Protein AF-A0A842YED9-F1 (afdb_monomer_lite)

Radius of gyration: 21.23 Å; chains: 1; bounding box: 58×27×48 Å

pLDDT: mean 91.95, std 6.39, range [52.81, 97.38]

Structure (mmCIF, N/CA/C/O backbone):
data_AF-A0A842YED9-F1
#
_entry.id   AF-A0A842YED9-F1
#
loop_
_atom_site.group_PDB
_atom_site.id
_atom_site.type_symbol
_atom_site.label_atom_id
_atom_site.label_alt_id
_atom_site.label_comp_id
_atom_site.label_asym_id
_atom_site.label_entity_id
_atom_site.label_seq_id
_atom_site.pdbx_PDB_ins_code
_atom_site.Cartn_x
_atom_site.Cartn_y
_atom_site.Cartn_z
_atom_site.occupancy
_atom_site.B_iso_or_equiv
_atom_site.auth_seq_id
_atom_site.auth_comp_id
_atom_site.auth_asym_id
_atom_site.auth_atom_id
_atom_site.pdbx_PDB_model_num
ATOM 1 N N . LEU A 1 1 ? 29.265 -2.735 -22.033 1.00 81.31 1 LEU A N 1
ATOM 2 C CA . LEU A 1 1 ? 30.489 -2.446 -21.251 1.00 81.31 1 LEU A CA 1
ATOM 3 C C . LEU A 1 1 ? 30.265 -1.128 -20.511 1.00 81.31 1 LEU A C 1
ATOM 5 O O . LEU A 1 1 ? 29.989 -0.140 -21.174 1.00 81.31 1 LEU A O 1
ATOM 9 N N . ARG A 1 2 ? 30.309 -1.110 -19.176 1.00 86.62 2 ARG A N 1
ATOM 10 C CA . ARG A 1 2 ? 30.228 0.103 -18.343 1.00 86.62 2 ARG A CA 1
ATOM 11 C C . ARG A 1 2 ? 31.561 0.849 -18.401 1.00 86.62 2 ARG A C 1
ATOM 13 O O . ARG A 1 2 ? 32.431 0.657 -17.557 1.00 86.62 2 ARG A O 1
ATOM 20 N N . THR A 1 3 ? 31.765 1.619 -19.466 1.00 89.56 3 THR A N 1
ATOM 21 C CA . THR A 1 3 ? 32.993 2.405 -19.687 1.00 89.56 3 THR A CA 1
ATOM 22 C C . THR A 1 3 ? 33.111 3.604 -18.749 1.00 89.56 3 THR A C 1
ATOM 24 O O . THR A 1 3 ? 34.185 4.183 -18.648 1.00 89.56 3 THR A O 1
ATOM 27 N N . ASP A 1 4 ? 32.023 3.945 -18.061 1.00 91.94 4 ASP A N 1
ATOM 28 C CA . ASP A 1 4 ? 31.936 4.960 -17.013 1.00 91.94 4 ASP A CA 1
ATOM 29 C C . ASP A 1 4 ? 32.640 4.557 -15.701 1.00 91.94 4 ASP A C 1
ATOM 31 O O . ASP A 1 4 ? 33.008 5.427 -14.917 1.00 91.94 4 ASP A O 1
ATOM 35 N N . LEU A 1 5 ? 32.865 3.259 -15.462 1.00 90.56 5 LEU A N 1
ATOM 36 C CA . LEU A 1 5 ? 33.586 2.754 -14.285 1.00 90.56 5 LEU A CA 1
ATOM 37 C C . LEU A 1 5 ? 35.106 2.778 -14.491 1.00 90.56 5 LEU A C 1
ATOM 39 O O . LEU A 1 5 ? 35.589 2.761 -15.628 1.00 90.56 5 LEU A O 1
ATOM 43 N N . SER A 1 6 ? 35.895 2.767 -13.411 1.00 91.12 6 SER A N 1
ATOM 44 C CA . SER A 1 6 ? 37.362 2.794 -13.517 1.00 91.12 6 SER A CA 1
ATOM 45 C C . SER A 1 6 ? 37.914 1.549 -14.243 1.00 91.12 6 SER A C 1
ATOM 47 O O . SER A 1 6 ? 37.243 0.515 -14.302 1.00 91.12 6 SER A O 1
ATOM 49 N N . PRO A 1 7 ? 39.135 1.601 -14.819 1.00 88.06 7 PRO A N 1
ATOM 50 C CA . PRO A 1 7 ? 39.726 0.450 -15.516 1.00 88.06 7 PRO A CA 1
ATOM 51 C C . PRO A 1 7 ? 40.015 -0.746 -14.609 1.00 88.06 7 PRO A C 1
ATOM 53 O O . PRO A 1 7 ? 40.089 -1.871 -15.088 1.00 88.06 7 PRO A O 1
ATOM 56 N N . SER A 1 8 ? 40.174 -0.497 -13.309 1.00 93.06 8 SER A N 1
ATOM 57 C CA . SER A 1 8 ? 40.389 -1.527 -12.295 1.00 93.06 8 SER A CA 1
ATOM 58 C C . SER A 1 8 ? 39.105 -2.245 -11.872 1.00 93.06 8 SER A C 1
ATOM 60 O O . SER A 1 8 ? 39.178 -3.263 -11.189 1.00 93.06 8 SER A O 1
ATOM 62 N N . GLN A 1 9 ? 37.932 -1.734 -12.254 1.00 91.75 9 GLN A N 1
ATOM 63 C CA . GLN A 1 9 ? 36.637 -2.330 -11.931 1.00 91.75 9 GLN A CA 1
ATOM 64 C C . GLN A 1 9 ? 36.149 -3.247 -13.060 1.00 91.75 9 GLN A C 1
ATOM 66 O O . GLN A 1 9 ? 36.461 -3.047 -14.233 1.00 91.75 9 GLN A O 1
ATOM 71 N N . MET A 1 10 ? 35.344 -4.257 -12.719 1.00 91.25 10 MET A N 1
ATOM 72 C CA . MET A 1 10 ? 34.680 -5.105 -13.712 1.00 91.25 10 MET A CA 1
ATOM 73 C C . MET A 1 10 ? 33.674 -4.273 -14.523 1.00 91.25 10 MET A C 1
ATOM 75 O O . MET A 1 10 ? 32.747 -3.688 -13.970 1.00 91.25 10 M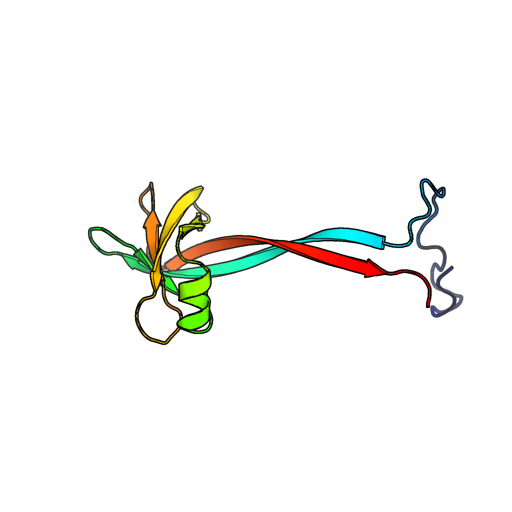ET A O 1
ATOM 79 N N . ARG A 1 11 ? 33.850 -4.229 -15.850 1.00 93.69 11 ARG A N 1
ATOM 80 C CA . ARG A 1 11 ? 33.045 -3.384 -16.757 1.00 93.69 11 ARG A CA 1
ATOM 81 C C . ARG A 1 11 ? 32.016 -4.153 -17.587 1.00 93.69 11 ARG A C 1
ATOM 83 O O . ARG A 1 11 ? 31.146 -3.543 -18.211 1.00 93.69 11 ARG A O 1
ATOM 90 N N . ILE A 1 12 ? 32.104 -5.477 -17.660 1.00 91.38 12 ILE A N 1
ATOM 91 C CA . ILE A 1 12 ? 31.102 -6.307 -18.342 1.00 91.38 12 ILE A CA 1
ATOM 92 C C . ILE A 1 12 ? 30.092 -6.749 -17.281 1.00 91.38 12 ILE A C 1
ATOM 94 O O . ILE A 1 12 ? 30.440 -7.522 -16.401 1.00 91.38 12 ILE A O 1
ATOM 98 N N . ILE A 1 13 ? 28.866 -6.221 -17.351 1.00 89.75 13 ILE A N 1
ATOM 99 C CA . ILE A 1 13 ? 27.804 -6.453 -16.349 1.00 89.75 13 ILE A CA 1
ATOM 100 C C . ILE A 1 13 ? 26.758 -7.484 -16.793 1.00 89.75 13 ILE A C 1
ATOM 102 O O . ILE A 1 13 ? 25.856 -7.817 -16.035 1.00 89.75 13 ILE A O 1
ATOM 106 N N . GLY A 1 14 ? 26.853 -7.966 -18.031 1.00 91.94 14 GLY A N 1
ATOM 107 C CA . GLY A 1 14 ? 25.903 -8.914 -18.593 1.00 91.94 14 GLY A CA 1
ATOM 108 C C . GLY A 1 14 ? 26.238 -9.283 -20.033 1.00 91.94 14 GLY A C 1
ATOM 109 O O . GLY A 1 14 ? 26.985 -8.577 -20.716 1.00 91.94 14 GLY A O 1
ATOM 110 N N . SER A 1 15 ? 25.664 -10.397 -20.472 1.00 94.00 15 SER A N 1
ATOM 111 C CA . SER A 1 15 ? 25.648 -10.869 -21.857 1.00 94.00 15 SER A CA 1
ATOM 112 C C . SER A 1 15 ? 24.255 -11.420 -22.158 1.00 94.00 15 SER A C 1
ATOM 114 O O . SER A 1 15 ? 23.540 -11.803 -21.233 1.00 94.00 15 SER A O 1
ATOM 116 N N . GLY A 1 16 ? 23.853 -11.435 -23.424 1.00 92.88 16 GLY A N 1
ATOM 117 C CA . GLY A 1 16 ? 22.540 -11.927 -23.827 1.00 92.88 16 GLY A CA 1
ATOM 118 C C . GLY A 1 16 ? 22.386 -11.949 -25.342 1.00 92.88 16 GLY A C 1
ATOM 119 O O . GLY A 1 16 ? 23.210 -11.391 -26.066 1.00 92.88 16 GLY A O 1
ATOM 120 N N . SER A 1 17 ? 21.325 -12.600 -25.807 1.00 94.19 17 SER A N 1
ATOM 121 C CA . SER A 1 17 ? 20.907 -12.630 -27.208 1.00 94.19 17 SER A CA 1
ATOM 122 C C . SER A 1 17 ? 19.657 -11.778 -27.398 1.00 94.19 17 SER A C 1
ATOM 124 O O . SER A 1 17 ? 18.770 -11.784 -26.545 1.00 94.19 17 SER A O 1
ATOM 126 N N . ILE A 1 18 ? 19.566 -11.077 -28.526 1.00 91.75 18 ILE A N 1
ATOM 127 C CA . ILE A 1 18 ? 18.361 -10.327 -28.888 1.00 91.75 18 ILE A CA 1
ATOM 128 C C . ILE A 1 18 ? 17.266 -11.337 -29.238 1.00 91.75 18 ILE A C 1
ATOM 130 O O . ILE A 1 18 ? 17.429 -12.120 -30.171 1.00 91.75 18 ILE A O 1
ATOM 134 N N . THR A 1 19 ? 16.174 -11.333 -28.477 1.00 91.81 19 THR A N 1
ATOM 135 C CA . THR A 1 19 ? 15.001 -12.180 -28.737 1.00 91.81 19 THR A CA 1
ATOM 136 C C . THR A 1 19 ? 13.951 -11.459 -29.572 1.00 91.81 19 THR A C 1
ATOM 138 O O . THR A 1 19 ? 13.306 -12.080 -30.408 1.00 91.81 19 THR A O 1
ATOM 141 N N . GLU A 1 20 ? 13.786 -10.154 -29.362 1.00 88.62 20 GLU A N 1
ATOM 142 C CA . GLU A 1 20 ? 12.757 -9.338 -30.000 1.00 88.62 20 GLU A CA 1
ATOM 143 C C . GLU A 1 20 ? 13.211 -7.873 -30.065 1.00 88.62 20 GLU A C 1
ATOM 145 O O . GLU A 1 20 ? 13.925 -7.397 -29.178 1.00 88.62 20 GLU A O 1
ATOM 150 N N . ILE A 1 21 ? 12.795 -7.163 -31.117 1.00 88.06 21 ILE A N 1
ATOM 151 C CA . ILE A 1 21 ? 12.965 -5.715 -31.263 1.00 88.06 21 ILE A CA 1
ATOM 152 C C . ILE A 1 21 ? 11.564 -5.117 -31.350 1.00 88.06 21 ILE A C 1
ATOM 154 O O . ILE A 1 21 ? 10.863 -5.329 -32.335 1.00 88.06 21 ILE A O 1
ATOM 158 N N . THR A 1 22 ? 11.162 -4.378 -30.320 1.00 86.00 22 THR A N 1
ATOM 159 C CA . THR A 1 22 ? 9.864 -3.701 -30.264 1.00 86.00 22 THR A CA 1
ATOM 160 C C . THR A 1 22 ? 10.055 -2.212 -30.005 1.00 86.00 22 THR A C 1
ATOM 162 O O . THR A 1 22 ? 10.973 -1.802 -29.294 1.00 86.00 22 THR A O 1
ATOM 165 N N . GLU A 1 23 ? 9.171 -1.394 -30.572 1.00 84.75 23 GLU A N 1
ATOM 166 C CA . GLU A 1 23 ? 9.142 0.055 -30.346 1.00 84.75 23 GLU A CA 1
ATOM 167 C C . GLU A 1 23 ? 8.600 0.405 -28.953 1.00 84.75 23 GLU A C 1
ATOM 169 O O . GLU A 1 23 ? 8.905 1.465 -28.396 1.00 84.75 23 GLU A O 1
ATOM 174 N N . LYS A 1 24 ? 7.778 -0.491 -28.386 1.00 84.94 24 LYS A N 1
ATOM 175 C CA . LYS A 1 24 ? 7.082 -0.289 -27.115 1.00 84.94 24 LYS A CA 1
ATOM 176 C C . LYS A 1 24 ? 7.104 -1.549 -26.269 1.00 84.94 24 LYS A C 1
ATOM 178 O O . LYS A 1 24 ? 6.767 -2.632 -26.744 1.00 84.94 24 LYS A O 1
ATOM 183 N N . ILE A 1 25 ? 7.425 -1.384 -24.990 1.00 88.81 25 ILE A N 1
ATOM 184 C CA . ILE A 1 25 ? 7.312 -2.445 -23.987 1.00 88.81 25 ILE A CA 1
ATOM 185 C C . ILE A 1 25 ? 6.385 -1.957 -22.877 1.00 88.81 25 ILE A C 1
ATOM 187 O O . ILE A 1 25 ? 6.616 -0.896 -22.296 1.00 88.81 25 ILE A O 1
ATOM 191 N N . ILE A 1 26 ? 5.350 -2.746 -22.580 1.00 86.75 26 ILE A N 1
ATOM 192 C CA . ILE A 1 26 ? 4.488 -2.554 -21.411 1.00 86.75 26 ILE A CA 1
ATOM 193 C C . ILE A 1 26 ? 5.033 -3.446 -20.299 1.00 86.75 26 ILE A C 1
ATOM 195 O O . ILE A 1 26 ? 4.997 -4.672 -20.404 1.00 86.75 26 ILE A O 1
ATOM 199 N N . LEU A 1 27 ? 5.555 -2.834 -19.238 1.00 88.69 27 LEU A N 1
ATOM 200 C CA . LEU A 1 27 ? 6.011 -3.548 -18.049 1.00 88.69 27 LEU A CA 1
ATOM 201 C C . LEU A 1 27 ? 5.056 -3.291 -16.890 1.00 88.69 27 LEU A C 1
ATOM 203 O O . LEU A 1 27 ? 4.626 -2.166 -16.659 1.00 88.69 27 LEU A O 1
ATOM 207 N N . ASN A 1 28 ? 4.764 -4.333 -16.117 1.00 89.62 28 ASN A N 1
ATOM 208 C CA . ASN A 1 28 ? 3.996 -4.203 -14.887 1.00 89.62 28 ASN A CA 1
ATOM 209 C C . ASN A 1 28 ? 4.939 -4.028 -13.700 1.00 89.62 28 ASN A C 1
ATOM 211 O O . ASN A 1 28 ? 5.680 -4.941 -13.337 1.00 89.62 28 ASN A O 1
ATOM 215 N N . LYS A 1 29 ? 4.877 -2.867 -13.049 1.00 89.81 29 LYS A N 1
ATOM 216 C CA . LYS A 1 29 ? 5.593 -2.609 -11.804 1.00 89.81 29 LYS A CA 1
ATOM 217 C C . LYS A 1 29 ? 4.688 -2.847 -10.609 1.00 89.81 29 LYS A C 1
ATOM 219 O O . LYS A 1 29 ? 3.680 -2.164 -10.420 1.00 89.81 29 LYS A O 1
ATOM 224 N N . ARG A 1 30 ? 5.099 -3.774 -9.748 1.00 91.25 30 ARG A N 1
ATOM 225 C CA . ARG A 1 30 ? 4.477 -3.993 -8.441 1.00 91.25 30 ARG A CA 1
ATOM 226 C C . ARG A 1 30 ? 4.721 -2.777 -7.542 1.00 91.25 30 ARG A C 1
ATOM 228 O O . ARG A 1 30 ? 5.866 -2.425 -7.264 1.00 91.25 30 ARG A O 1
ATOM 235 N N . LYS A 1 31 ? 3.647 -2.127 -7.087 1.00 92.81 31 LYS A N 1
ATOM 236 C CA . LYS A 1 31 ? 3.678 -1.077 -6.060 1.00 92.81 31 LYS A CA 1
ATOM 237 C C . LYS A 1 31 ? 2.943 -1.557 -4.821 1.00 92.81 31 LYS A C 1
ATOM 239 O O . LYS A 1 31 ? 1.776 -1.935 -4.898 1.00 92.81 31 LYS A O 1
ATOM 244 N N . MET A 1 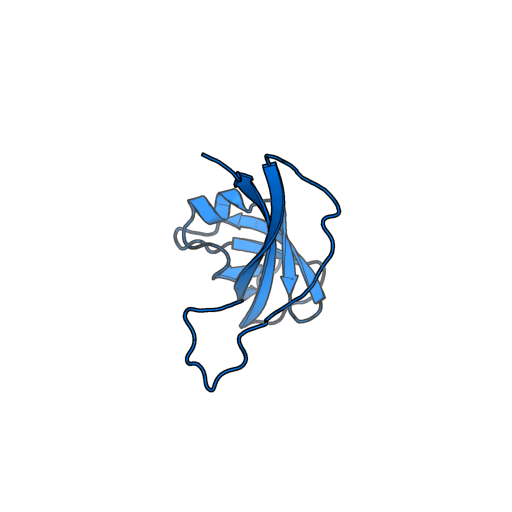32 ? 3.621 -1.464 -3.686 1.00 93.19 32 MET A N 1
ATOM 245 C CA . MET A 1 32 ? 3.076 -1.800 -2.379 1.00 93.19 32 MET A CA 1
ATOM 246 C C . MET A 1 32 ? 2.961 -0.532 -1.538 1.00 93.19 32 MET A C 1
ATOM 248 O O . MET A 1 32 ? 3.842 0.329 -1.575 1.00 93.19 32 MET A O 1
ATOM 252 N N . ARG A 1 33 ? 1.852 -0.399 -0.816 1.00 94.56 33 ARG A N 1
ATOM 253 C CA . ARG A 1 33 ? 1.685 0.583 0.254 1.00 94.56 33 ARG A CA 1
ATOM 254 C C . ARG A 1 33 ? 1.469 -0.162 1.551 1.00 94.56 33 ARG A C 1
ATOM 256 O O . ARG A 1 33 ? 0.701 -1.119 1.577 1.00 94.56 33 ARG A O 1
ATOM 263 N N . GLU A 1 34 ? 2.109 0.319 2.600 1.00 96.38 34 GLU A N 1
ATOM 264 C CA . GLU A 1 34 ? 1.970 -0.234 3.936 1.00 96.38 34 GLU A CA 1
ATOM 265 C C . GLU A 1 34 ? 1.214 0.751 4.817 1.00 96.38 34 GLU A C 1
ATOM 267 O O . GLU A 1 34 ? 1.414 1.965 4.756 1.00 96.38 34 GLU A O 1
ATOM 272 N N . GLY A 1 35 ? 0.305 0.204 5.605 1.00 96.25 35 GLY A N 1
ATOM 273 C CA . GLY A 1 35 ? -0.477 0.904 6.597 1.00 96.25 35 GLY A CA 1
ATOM 274 C C . GLY A 1 35 ? -0.481 0.141 7.910 1.00 96.25 35 GLY A C 1
ATOM 275 O O . GLY A 1 35 ? 0.103 -0.937 8.027 1.00 96.25 35 GLY A O 1
ATOM 276 N N . LYS A 1 36 ? -1.160 0.706 8.900 1.00 97.00 36 LYS A N 1
ATOM 277 C CA . LYS A 1 36 ? -1.219 0.170 10.255 1.00 97.00 36 LYS A CA 1
ATOM 278 C C . LYS A 1 36 ? -2.651 0.150 10.762 1.00 97.00 36 LYS A C 1
ATOM 280 O O . LYS A 1 36 ? -3.395 1.109 10.544 1.00 97.00 36 LYS A O 1
ATOM 285 N N . VAL A 1 37 ? -3.035 -0.916 11.458 1.00 96.69 37 VAL A N 1
ATOM 286 C CA . VAL A 1 37 ? -4.312 -0.976 12.175 1.00 96.69 37 VAL A CA 1
ATOM 287 C C . VAL A 1 37 ? -4.292 0.030 13.324 1.00 96.69 37 VAL A C 1
ATOM 289 O O . VAL A 1 37 ? -3.592 -0.154 14.315 1.00 96.69 37 VAL A O 1
ATOM 292 N N . GLN A 1 38 ? -5.096 1.083 13.203 1.00 95.19 38 GLN A N 1
ATOM 293 C CA . GLN A 1 38 ? -5.224 2.125 14.217 1.00 95.19 38 GLN A CA 1
ATOM 294 C C . GLN A 1 38 ? -6.228 1.722 15.306 1.00 95.19 38 GLN A C 1
ATOM 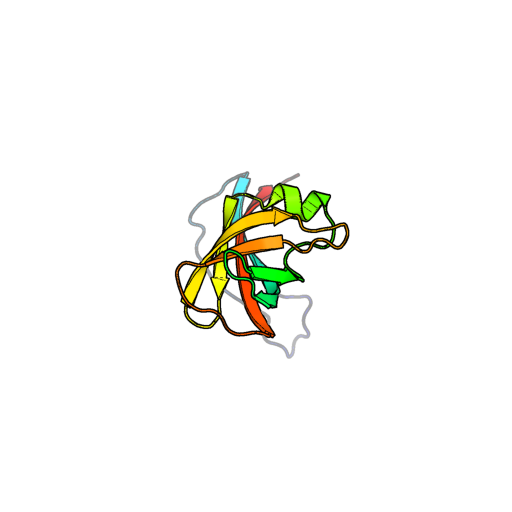296 O O . GLN A 1 38 ? -5.975 1.904 16.498 1.00 95.19 38 GLN A O 1
ATOM 301 N N . ARG A 1 39 ? -7.395 1.200 14.903 1.00 94.25 39 ARG A N 1
ATOM 302 C CA . ARG A 1 39 ? -8.487 0.850 15.822 1.00 94.25 39 ARG A CA 1
ATOM 303 C C . ARG A 1 39 ? -9.369 -0.254 15.250 1.00 94.25 39 ARG A C 1
ATOM 305 O O . ARG A 1 39 ? -9.754 -0.186 14.089 1.00 94.25 39 ARG A O 1
ATOM 312 N N . ILE A 1 40 ? -9.751 -1.200 16.101 1.00 94.56 40 ILE A N 1
ATOM 313 C CA . ILE A 1 40 ? -10.701 -2.276 15.794 1.00 94.56 40 ILE A CA 1
ATOM 314 C C . ILE A 1 40 ? -12.066 -1.901 16.386 1.00 94.56 40 ILE A C 1
ATOM 316 O O . ILE A 1 40 ? -12.136 -1.388 17.507 1.00 94.56 40 ILE A O 1
ATOM 320 N N . ARG A 1 41 ? -13.137 -2.095 15.617 1.00 92.62 41 ARG A N 1
ATOM 321 C CA . ARG A 1 41 ? -14.539 -1.906 16.020 1.00 92.62 41 ARG A CA 1
ATOM 322 C C . ARG A 1 41 ? -15.313 -3.195 15.731 1.00 92.62 41 ARG A C 1
ATOM 324 O O . ARG A 1 41 ? -14.792 -4.084 15.068 1.00 92.62 41 ARG A O 1
ATOM 331 N N . ASP A 1 42 ? -16.559 -3.274 16.189 1.00 83.00 42 ASP A N 1
ATOM 332 C CA . ASP A 1 42 ? -17.359 -4.508 16.118 1.00 83.00 42 ASP A CA 1
ATOM 333 C C . ASP A 1 42 ? -17.706 -4.969 14.688 1.00 83.00 42 ASP A C 1
ATOM 335 O O . ASP A 1 42 ? -18.090 -6.118 14.500 1.00 83.00 42 ASP A O 1
ATOM 339 N N . GLY A 1 43 ? -17.566 -4.102 13.677 1.00 84.12 43 GLY A N 1
ATOM 340 C CA . GLY A 1 43 ? -17.841 -4.449 12.274 1.00 84.12 43 GLY A CA 1
ATOM 341 C C . GLY A 1 43 ? -16.774 -4.023 11.266 1.00 84.12 43 GLY A C 1
ATOM 342 O O . GLY A 1 43 ? -16.800 -4.482 10.129 1.00 84.12 43 GLY A O 1
ATOM 343 N N . ASP A 1 44 ? -15.841 -3.150 11.646 1.00 92.50 44 ASP A N 1
ATOM 344 C CA . ASP A 1 44 ? -14.797 -2.657 10.754 1.00 92.50 44 ASP A CA 1
ATOM 345 C C . ASP A 1 44 ? -13.502 -2.314 11.496 1.00 92.50 44 ASP A C 1
ATOM 347 O O . ASP A 1 44 ? -13.456 -2.125 12.714 1.00 92.50 44 ASP A O 1
ATOM 351 N N . VAL A 1 45 ? -12.418 -2.226 10.734 1.00 96.38 45 VAL A N 1
ATOM 352 C CA . VAL A 1 45 ? -11.088 -1.905 11.241 1.00 96.38 45 VAL A CA 1
ATOM 353 C C . VAL A 1 45 ? -10.584 -0.654 10.548 1.00 96.38 45 VAL A C 1
ATOM 355 O O . VAL A 1 45 ? -10.544 -0.568 9.321 1.00 96.38 45 VAL A O 1
ATOM 358 N N . LEU A 1 46 ? -10.183 0.335 11.340 1.00 96.69 46 LEU A N 1
ATOM 359 C CA . LEU A 1 46 ? -9.571 1.548 10.826 1.00 96.69 46 LEU A CA 1
ATOM 360 C C . LEU A 1 46 ? -8.085 1.328 10.580 1.00 96.69 46 LEU A C 1
ATOM 362 O O . LEU A 1 46 ? -7.338 0.991 11.500 1.00 96.69 46 LEU A O 1
ATOM 366 N N . VAL A 1 47 ? -7.663 1.590 9.349 1.00 96.94 47 VAL A N 1
ATOM 367 C CA . VAL A 1 47 ? -6.279 1.463 8.900 1.00 96.94 47 VAL A CA 1
ATOM 368 C C . VAL A 1 47 ? -5.771 2.822 8.430 1.00 96.94 47 VAL A C 1
ATOM 370 O O . VAL A 1 47 ? -6.395 3.487 7.600 1.00 96.94 47 VAL A O 1
ATOM 373 N N . GLU A 1 48 ? -4.626 3.239 8.959 1.00 96.69 48 GLU A N 1
ATOM 374 C CA . GLU A 1 48 ? -3.915 4.451 8.546 1.00 96.69 48 GLU A CA 1
ATOM 375 C C . GLU A 1 48 ? -2.718 4.118 7.644 1.00 96.69 48 GLU A C 1
ATOM 377 O O . GLU A 1 48 ? -2.250 2.986 7.625 1.00 96.69 48 GLU A O 1
ATOM 382 N N . GLY A 1 49 ? -2.223 5.084 6.863 1.00 95.25 49 GLY A N 1
ATOM 383 C CA . GLY A 1 49 ? -1.006 4.929 6.045 1.00 95.25 49 GLY A CA 1
ATOM 384 C C . GLY A 1 49 ? -1.209 4.393 4.619 1.00 95.25 49 GLY A C 1
ATOM 385 O O . GLY A 1 49 ? -0.367 4.626 3.756 1.00 95.25 49 GLY A O 1
ATOM 386 N N . LEU A 1 50 ? -2.360 3.786 4.303 1.00 95.19 50 LEU A N 1
ATOM 387 C CA . LEU A 1 50 ? -2.656 3.297 2.941 1.00 95.19 50 LEU A CA 1
ATOM 388 C C . LEU A 1 50 ? -2.931 4.420 1.919 1.00 95.19 50 LEU A C 1
ATOM 390 O O . LEU A 1 50 ? -2.759 4.246 0.702 1.00 95.19 50 LEU A O 1
ATOM 394 N N . ALA A 1 51 ? -3.354 5.585 2.406 1.00 95.38 51 ALA A N 1
ATOM 395 C CA . ALA A 1 51 ? -3.617 6.778 1.618 1.00 95.38 51 ALA A CA 1
ATOM 396 C C . ALA A 1 51 ? -3.132 8.032 2.357 1.00 95.38 51 ALA A C 1
ATOM 398 O O . ALA A 1 51 ? -3.218 8.123 3.576 1.00 95.38 51 ALA A O 1
ATOM 399 N N . SER A 1 52 ? -2.644 9.019 1.603 1.00 94.06 52 SER A N 1
ATOM 400 C CA . SER A 1 52 ? -2.166 10.300 2.144 1.00 94.06 52 SER A CA 1
ATOM 401 C C . SER A 1 52 ? -3.273 11.345 2.319 1.00 94.06 52 SER A C 1
ATOM 403 O O . SER A 1 52 ? -3.078 12.348 2.999 1.00 94.06 52 SER A O 1
ATOM 405 N N . SER A 1 53 ? -4.431 11.139 1.690 1.00 96.00 53 SER A N 1
ATOM 406 C CA . SER A 1 53 ? -5.567 12.061 1.713 1.00 96.00 53 SER A CA 1
ATOM 407 C C . SER A 1 53 ? -6.884 11.305 1.555 1.00 96.00 53 SER A C 1
ATOM 409 O O . SER A 1 53 ? -6.909 10.152 1.115 1.00 96.00 53 SER A O 1
ATOM 411 N N . LYS A 1 54 ? -8.002 11.977 1.854 1.00 95.00 54 LYS A N 1
ATOM 412 C CA . LYS A 1 54 ? -9.346 11.437 1.606 1.00 95.00 54 LYS A CA 1
ATOM 413 C C . LYS A 1 54 ? -9.575 11.061 0.137 1.00 95.00 54 LYS A C 1
ATOM 415 O O . LYS A 1 54 ? -10.089 9.982 -0.123 1.00 95.00 54 LYS A O 1
ATOM 420 N N . SER A 1 55 ? -9.152 11.897 -0.814 1.00 95.75 55 SER A N 1
ATOM 421 C CA . SER A 1 55 ? -9.326 11.608 -2.247 1.00 95.75 55 SER A CA 1
ATOM 422 C C . SER A 1 55 ? -8.582 10.340 -2.676 1.00 95.75 55 SER A C 1
ATOM 424 O O . SER A 1 55 ? -9.096 9.531 -3.445 1.00 95.75 55 SER A O 1
ATOM 426 N N . VAL A 1 56 ? -7.383 10.114 -2.129 1.00 94.50 56 VAL A N 1
ATOM 427 C CA . VAL A 1 56 ? -6.627 8.882 -2.377 1.00 94.50 56 VAL A CA 1
ATOM 428 C C . VAL A 1 56 ? -7.310 7.688 -1.706 1.00 94.50 56 VAL A C 1
ATOM 430 O O . VAL A 1 56 ? -7.379 6.626 -2.319 1.00 94.50 56 VAL A O 1
ATOM 433 N N . ALA A 1 57 ? -7.848 7.855 -0.497 1.00 95.75 57 ALA A N 1
ATOM 434 C CA . ALA A 1 57 ? -8.607 6.816 0.195 1.00 95.75 57 ALA A CA 1
ATOM 435 C C . ALA A 1 57 ? -9.873 6.411 -0.584 1.00 95.75 57 ALA A C 1
ATOM 437 O O . ALA A 1 57 ? -10.143 5.224 -0.734 1.00 95.75 57 ALA A O 1
ATOM 438 N N . GLU A 1 58 ? -10.595 7.375 -1.161 1.00 96.31 58 GLU A N 1
ATOM 439 C CA . GLU A 1 58 ? -11.752 7.135 -2.036 1.00 96.31 58 GLU A CA 1
ATOM 440 C C . GLU A 1 58 ? -11.367 6.332 -3.289 1.00 96.31 58 GLU A C 1
ATOM 442 O O . GLU A 1 58 ? -12.084 5.411 -3.677 1.00 96.31 58 GLU A O 1
ATOM 447 N N . SER A 1 59 ? -10.194 6.601 -3.878 1.00 95.06 59 SER A N 1
ATOM 448 C CA . SER A 1 59 ? -9.716 5.890 -5.078 1.00 95.06 59 SER A CA 1
ATOM 449 C C . SER A 1 59 ? -9.398 4.403 -4.856 1.00 95.06 59 SER A C 1
ATOM 451 O O . SER A 1 59 ? -9.336 3.633 -5.818 1.00 95.06 59 SER A O 1
ATOM 453 N N . ILE A 1 60 ? -9.180 3.992 -3.601 1.00 94.88 60 ILE A N 1
ATOM 454 C CA . ILE A 1 60 ? -8.826 2.613 -3.224 1.00 94.88 60 ILE A CA 1
ATOM 455 C C . ILE A 1 60 ? -9.986 1.866 -2.551 1.00 94.88 60 ILE A C 1
ATOM 457 O O . ILE A 1 60 ? -9.809 0.741 -2.091 1.00 94.88 60 ILE A O 1
ATOM 461 N N . VAL A 1 61 ? -11.187 2.446 -2.521 1.00 96.44 61 VAL A N 1
ATOM 462 C CA . VAL A 1 61 ? -12.394 1.758 -2.044 1.00 96.44 61 VAL A CA 1
ATOM 463 C C . VAL A 1 61 ? -12.683 0.521 -2.906 1.00 96.44 61 VAL A C 1
ATOM 465 O O . VAL A 1 61 ? -12.450 0.514 -4.116 1.00 96.44 61 VAL A O 1
ATOM 468 N N . ARG A 1 62 ? -13.178 -0.547 -2.268 1.00 96.25 62 ARG A N 1
ATOM 469 C CA . ARG A 1 62 ? -13.395 -1.903 -2.813 1.00 96.25 62 ARG A CA 1
ATOM 470 C C . ARG A 1 62 ? -12.125 -2.649 -3.223 1.00 96.25 62 ARG A C 1
ATOM 472 O O . ARG A 1 62 ? -12.225 -3.723 -3.811 1.00 96.25 62 ARG A O 1
ATOM 479 N N . ARG A 1 63 ? -10.936 -2.116 -2.933 1.00 96.00 63 ARG A N 1
ATOM 480 C CA . ARG A 1 63 ? -9.679 -2.837 -3.153 1.00 96.00 63 ARG A CA 1
ATOM 481 C C . ARG A 1 63 ? -9.371 -3.759 -1.981 1.00 96.00 63 ARG A C 1
ATOM 483 O O . ARG A 1 63 ? -9.799 -3.513 -0.853 1.00 96.00 63 ARG A O 1
ATOM 490 N N . GLN A 1 64 ? -8.646 -4.824 -2.293 1.00 96.25 64 GLN A N 1
ATOM 491 C CA . GLN A 1 64 ? -8.238 -5.844 -1.342 1.00 96.25 64 GLN A CA 1
ATOM 492 C C . GLN A 1 64 ? -6.921 -5.451 -0.676 1.00 96.25 64 GLN A C 1
ATOM 494 O O . GLN A 1 64 ? -6.045 -4.867 -1.316 1.00 96.25 64 GLN A O 1
ATOM 499 N N . VAL A 1 65 ? -6.792 -5.783 0.601 1.00 96.81 65 VAL A N 1
ATOM 500 C CA . VAL A 1 65 ? -5.575 -5.619 1.394 1.00 96.81 65 VAL A CA 1
ATOM 501 C C . VAL A 1 65 ? -5.292 -6.893 2.170 1.00 96.81 65 VAL A C 1
ATOM 503 O O . VAL A 1 65 ? -6.198 -7.687 2.418 1.00 96.81 65 VAL A O 1
ATOM 506 N N . THR A 1 66 ? -4.041 -7.083 2.560 1.00 96.75 66 THR A N 1
ATOM 507 C CA . THR A 1 66 ? -3.597 -8.261 3.307 1.00 96.75 66 THR A CA 1
ATOM 508 C C . THR A 1 66 ? -2.814 -7.838 4.533 1.00 96.75 66 THR A C 1
ATOM 510 O O . THR A 1 66 ? -2.028 -6.895 4.466 1.00 96.75 66 THR A O 1
ATOM 513 N N . THR A 1 67 ? -2.996 -8.517 5.656 1.00 95.50 67 THR A N 1
ATOM 514 C CA . THR A 1 67 ? -2.152 -8.309 6.836 1.00 95.50 67 THR A CA 1
ATOM 515 C C . THR A 1 67 ? -0.931 -9.219 6.811 1.00 95.50 67 THR A C 1
ATOM 517 O O . THR A 1 67 ? -0.883 -10.214 6.085 1.00 95.50 67 THR A O 1
ATOM 520 N N . THR A 1 68 ? 0.056 -8.923 7.656 1.00 91.88 68 THR A N 1
ATOM 521 C CA . THR A 1 68 ? 1.210 -9.810 7.873 1.00 91.88 68 THR A CA 1
ATOM 522 C C . THR A 1 68 ? 0.832 -11.177 8.449 1.00 91.88 68 THR A C 1
ATOM 524 O O . THR A 1 68 ? 1.570 -12.137 8.250 1.00 91.88 68 THR A O 1
ATOM 527 N N . SER A 1 69 ? -0.303 -11.287 9.151 1.00 90.62 69 SER A N 1
ATOM 528 C CA . SER A 1 69 ? -0.842 -12.572 9.626 1.00 90.62 69 SER A CA 1
ATOM 529 C C . SER A 1 69 ? -1.585 -13.370 8.552 1.00 90.62 69 SER A C 1
ATOM 531 O O . SER A 1 69 ? -1.956 -14.515 8.803 1.00 90.62 69 SER A O 1
ATOM 533 N N . GLY A 1 70 ? -1.782 -12.798 7.361 1.00 91.62 70 GLY A N 1
ATOM 534 C CA . GLY A 1 70 ? -2.480 -13.440 6.249 1.00 91.62 70 GLY A CA 1
ATOM 535 C C . GLY A 1 70 ? -3.990 -13.202 6.222 1.00 91.62 70 GLY A C 1
ATOM 536 O O . GLY A 1 70 ? -4.660 -13.785 5.374 1.00 91.62 70 GLY A O 1
ATOM 537 N N . ALA A 1 71 ? -4.531 -12.342 7.093 1.00 94.06 71 ALA A N 1
ATOM 538 C CA . ALA A 1 71 ? -5.925 -11.921 7.001 1.00 94.06 71 ALA A CA 1
ATOM 539 C C . ALA A 1 71 ? -6.137 -11.069 5.746 1.00 94.06 71 ALA A C 1
ATOM 541 O O . ALA A 1 71 ? -5.315 -10.211 5.401 1.00 94.06 71 ALA A O 1
ATOM 542 N N . VAL A 1 72 ? -7.256 -11.292 5.071 1.00 96.31 72 VAL A N 1
ATOM 543 C CA . VAL A 1 72 ? -7.607 -10.631 3.821 1.00 96.31 72 VAL A CA 1
ATOM 544 C C . VAL A 1 72 ? -8.768 -9.688 4.090 1.00 96.31 72 VAL A C 1
ATOM 546 O O . VAL A 1 72 ? -9.781 -10.070 4.670 1.00 96.31 72 VAL A O 1
ATOM 549 N N . GLY A 1 73 ? -8.625 -8.431 3.678 1.00 95.81 73 GLY A N 1
ATOM 550 C CA . GLY A 1 73 ? -9.632 -7.405 3.911 1.00 95.81 73 GLY A CA 1
ATOM 551 C C . GLY A 1 73 ? -10.049 -6.668 2.652 1.00 95.81 73 GLY A C 1
ATOM 552 O O . GLY A 1 73 ? -9.304 -6.590 1.676 1.00 95.81 73 GLY A O 1
ATOM 553 N N . ILE A 1 74 ? -11.250 -6.096 2.684 1.00 97.38 74 ILE A N 1
ATOM 554 C CA . ILE A 1 74 ? -11.778 -5.221 1.636 1.00 97.38 74 ILE A CA 1
ATOM 555 C C . ILE A 1 74 ? -11.957 -3.822 2.213 1.00 97.38 74 ILE A C 1
ATOM 557 O O . ILE A 1 74 ? -12.636 -3.629 3.222 1.00 97.38 74 ILE A O 1
ATOM 561 N N . ILE A 1 75 ? -11.388 -2.822 1.540 1.00 96.88 75 ILE A N 1
ATOM 562 C CA . ILE A 1 75 ? -11.575 -1.415 1.900 1.00 96.88 75 ILE A CA 1
ATOM 563 C C . ILE A 1 75 ? -13.026 -1.015 1.607 1.00 96.88 75 ILE A C 1
ATOM 565 O O . ILE A 1 75 ? -13.450 -1.000 0.449 1.00 96.88 75 ILE A O 1
ATOM 569 N N . ARG A 1 76 ? -13.799 -0.663 2.635 1.00 96.88 76 ARG A N 1
ATOM 570 C CA . ARG A 1 76 ? -15.220 -0.305 2.509 1.00 96.88 76 ARG A CA 1
ATOM 571 C C . ARG A 1 76 ? -15.433 1.179 2.261 1.00 96.88 76 ARG A C 1
ATOM 573 O O . ARG A 1 76 ? -16.174 1.537 1.348 1.00 96.88 76 ARG A O 1
ATOM 580 N N . ALA A 1 77 ? -14.788 2.035 3.050 1.00 96.56 77 ALA A N 1
ATOM 581 C CA . ALA A 1 77 ? -15.001 3.478 2.989 1.00 96.56 77 ALA A CA 1
ATOM 582 C C . ALA A 1 77 ? -13.791 4.272 3.511 1.00 96.56 77 ALA A C 1
ATOM 584 O O . ALA A 1 77 ? -13.047 3.775 4.357 1.00 96.56 77 ALA A O 1
ATOM 585 N N . PRO A 1 78 ? -13.589 5.523 3.063 1.00 96.94 78 PRO A N 1
ATOM 586 C CA . PRO A 1 78 ? -12.672 6.451 3.717 1.00 96.94 78 PRO A CA 1
ATOM 587 C C . PRO A 1 78 ? -13.228 6.905 5.078 1.00 96.94 78 PRO A C 1
ATOM 589 O O . PRO A 1 78 ? -14.437 7.058 5.254 1.00 96.94 78 PRO A O 1
ATOM 592 N N . PHE A 1 79 ? -12.343 7.199 6.027 1.00 95.06 79 PHE A N 1
ATOM 593 C CA . PHE A 1 79 ? -12.682 7.731 7.343 1.00 95.06 79 PHE A CA 1
ATOM 594 C C . PHE A 1 79 ? -11.949 9.060 7.594 1.00 95.06 79 PHE A C 1
ATOM 596 O O . PHE A 1 79 ? -10.723 9.125 7.684 1.00 95.06 79 PHE A O 1
ATOM 603 N N . GLY A 1 80 ? -12.708 10.152 7.720 1.00 91.69 80 GLY A N 1
ATOM 604 C CA . GLY A 1 80 ? -12.160 11.493 7.947 1.00 91.69 80 GLY A CA 1
ATOM 605 C C . GLY A 1 80 ? -11.406 12.077 6.742 1.00 91.69 80 GLY A C 1
ATOM 606 O O . GLY A 1 80 ? -11.690 11.757 5.589 1.00 91.69 80 GLY A O 1
ATOM 607 N N . THR A 1 81 ? -10.463 12.988 7.008 1.00 91.81 81 THR A N 1
ATOM 608 C CA . THR A 1 81 ? -9.716 13.739 5.976 1.00 91.81 81 THR A CA 1
ATOM 609 C C . THR A 1 81 ? -8.275 13.261 5.776 1.00 91.81 81 THR A C 1
ATOM 611 O O . THR A 1 81 ? -7.695 13.491 4.715 1.00 91.81 81 THR A O 1
ATOM 614 N N . ARG A 1 82 ? -7.708 12.551 6.762 1.00 92.19 82 ARG A N 1
ATOM 615 C CA . ARG A 1 82 ? -6.288 12.145 6.823 1.00 92.19 82 ARG A CA 1
ATOM 616 C C . ARG A 1 82 ? -5.948 10.866 6.043 1.00 92.19 82 ARG A C 1
ATOM 618 O O . ARG A 1 82 ? -4.912 10.267 6.289 1.00 92.19 82 ARG A O 1
ATOM 625 N N . GLY A 1 83 ? -6.824 10.417 5.143 1.00 93.00 83 GLY A N 1
ATOM 626 C CA . GLY A 1 83 ? -6.589 9.204 4.349 1.00 93.00 83 GLY A CA 1
ATOM 627 C C . GLY A 1 83 ? -6.691 7.887 5.131 1.00 93.00 83 GLY A C 1
ATOM 628 O O . GLY A 1 83 ? -6.207 6.862 4.660 1.00 93.00 83 GLY A O 1
ATOM 629 N N . VAL A 1 84 ? -7.329 7.894 6.305 1.00 96.94 84 VAL A N 1
ATOM 630 C CA . VAL A 1 84 ? -7.675 6.660 7.031 1.00 96.94 84 VAL A CA 1
ATOM 631 C C . VAL A 1 84 ? -8.781 5.937 6.264 1.00 96.94 84 VAL A C 1
ATOM 633 O O . VAL A 1 84 ? -9.657 6.582 5.683 1.00 96.94 84 VAL A O 1
ATOM 636 N N . VAL A 1 85 ? -8.754 4.608 6.258 1.00 97.12 85 VAL A N 1
ATOM 637 C CA . VAL A 1 85 ? -9.773 3.773 5.614 1.00 97.12 85 VAL A CA 1
ATOM 638 C C . VAL A 1 85 ? -10.378 2.779 6.594 1.00 97.12 85 VAL A C 1
ATOM 640 O O . VAL A 1 85 ? -9.703 2.284 7.490 1.00 97.12 85 VAL A O 1
ATOM 643 N N . SER A 1 86 ? -11.662 2.499 6.410 1.00 96.94 86 SER A N 1
ATOM 644 C CA . SER A 1 86 ? -12.390 1.407 7.043 1.00 96.94 86 SER A CA 1
ATOM 645 C C . SER A 1 86 ? -12.232 0.154 6.184 1.00 96.94 86 SER A C 1
ATOM 647 O O . SER A 1 86 ? -12.512 0.179 4.979 1.00 96.94 86 SER A O 1
ATOM 649 N N . VAL A 1 87 ? -11.742 -0.919 6.795 1.00 97.19 87 VA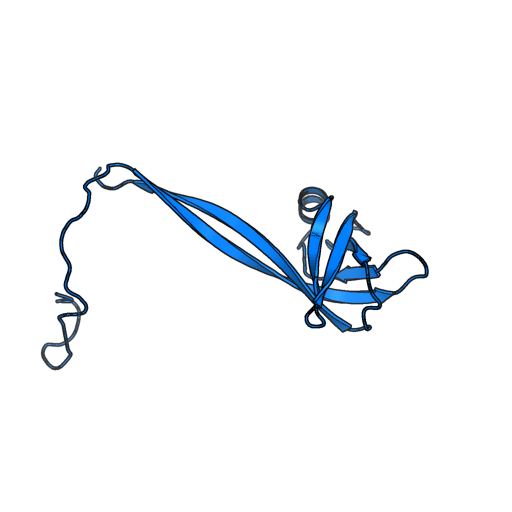L A N 1
ATOM 650 C CA . VAL A 1 87 ? -11.480 -2.211 6.164 1.00 97.19 87 VAL A CA 1
ATOM 651 C C . VAL A 1 87 ? -12.243 -3.286 6.918 1.00 97.19 87 VAL A C 1
ATOM 653 O O . VAL A 1 87 ? -12.194 -3.350 8.144 1.00 97.19 87 VAL A O 1
ATOM 656 N N . GLU A 1 88 ? -12.932 -4.140 6.178 1.00 96.81 88 GLU A N 1
ATOM 657 C CA . GLU A 1 88 ? -13.559 -5.339 6.722 1.00 96.81 88 GLU A CA 1
ATOM 658 C C . GLU A 1 88 ? -12.650 -6.526 6.416 1.00 96.81 88 GLU A C 1
ATOM 660 O O . GLU A 1 88 ? -12.365 -6.783 5.245 1.00 96.81 88 GLU A O 1
ATOM 665 N N . PHE A 1 89 ? -12.154 -7.189 7.459 1.00 95.75 89 PHE A N 1
ATOM 666 C CA . PHE A 1 89 ? -11.275 -8.353 7.351 1.00 95.75 89 PHE A CA 1
ATOM 667 C C . PHE A 1 89 ? -12.063 -9.647 7.539 1.00 95.75 89 PHE A C 1
ATOM 669 O O . PHE A 1 89 ? -13.029 -9.690 8.297 1.00 95.75 89 PHE A O 1
ATOM 676 N N . ASP A 1 90 ? -11.626 -10.702 6.859 1.00 94.06 90 ASP A N 1
ATOM 677 C CA . ASP A 1 90 ? -12.187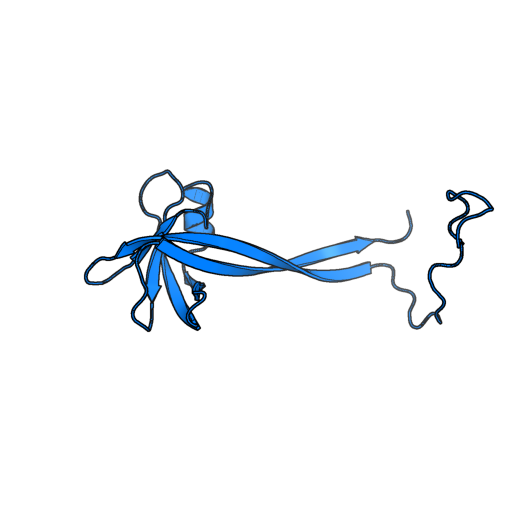 -12.048 6.985 1.00 94.06 90 ASP A CA 1
ATOM 678 C C . ASP A 1 90 ? -11.837 -12.738 8.314 1.00 94.06 90 ASP A C 1
ATOM 680 O O . ASP A 1 90 ? -12.566 -13.616 8.773 1.00 94.06 90 ASP A O 1
ATOM 684 N N . ASN A 1 91 ? -10.736 -12.324 8.940 1.00 92.44 91 ASN A N 1
ATOM 685 C CA . ASN A 1 91 ? -10.199 -12.889 10.168 1.00 92.44 91 ASN A CA 1
ATOM 686 C C . ASN A 1 91 ? -9.889 -11.802 11.203 1.00 92.44 91 ASN A C 1
ATOM 688 O O . ASN A 1 91 ? -9.789 -10.612 10.897 1.00 92.44 91 ASN A O 1
ATOM 692 N N . LEU A 1 92 ? -9.693 -12.235 12.451 1.00 90.81 92 LEU A N 1
ATOM 693 C CA . LEU A 1 92 ? -9.236 -11.369 13.535 1.00 90.81 92 LEU A CA 1
ATOM 694 C C . LEU A 1 92 ? -7.869 -10.766 13.206 1.00 90.81 92 LEU A C 1
ATOM 696 O O . LEU A 1 92 ? -6.891 -11.480 12.995 1.00 90.81 92 LEU A O 1
ATOM 700 N N . VAL A 1 93 ? -7.809 -9.441 13.248 1.00 93.88 93 VAL A N 1
ATOM 701 C CA . VAL A 1 93 ? -6.578 -8.657 13.121 1.00 93.88 93 VAL A CA 1
ATOM 702 C C . VAL A 1 93 ? -6.208 -8.052 14.466 1.00 93.88 93 VAL A C 1
ATOM 704 O O . VAL A 1 93 ? -7.070 -7.819 15.317 1.00 93.88 93 VAL A O 1
ATOM 707 N N . LYS A 1 94 ? -4.919 -7.803 14.684 1.00 93.62 94 LYS A N 1
ATOM 708 C CA . LYS A 1 94 ? -4.424 -7.197 15.924 1.00 93.62 94 LYS A CA 1
ATOM 709 C C . LYS A 1 94 ? -4.324 -5.684 15.786 1.00 93.62 94 LYS A C 1
ATOM 711 O O . LYS A 1 94 ? -4.120 -5.143 14.700 1.00 93.62 94 LYS A O 1
ATOM 716 N N . GLN A 1 95 ? -4.441 -4.989 16.914 1.00 93.62 95 GLN A N 1
ATOM 717 C CA . GLN A 1 95 ? -4.101 -3.574 16.956 1.00 93.62 95 GLN A CA 1
ATOM 718 C C . GLN A 1 95 ? -2.631 -3.399 16.560 1.00 93.62 95 GLN A C 1
ATOM 720 O O . GLN A 1 95 ? -1.807 -4.261 16.867 1.00 93.62 95 GLN A O 1
ATOM 725 N N . ASP A 1 96 ? -2.318 -2.307 15.864 1.00 94.62 96 ASP A N 1
ATOM 726 C CA . ASP A 1 96 ? -0.977 -1.984 15.377 1.00 94.62 96 ASP A CA 1
ATOM 727 C C . ASP A 1 96 ? -0.400 -2.930 14.308 1.00 94.62 96 ASP A C 1
ATOM 729 O O . ASP A 1 96 ? 0.744 -2.750 13.887 1.00 94.62 96 ASP A O 1
ATOM 733 N N . GLU A 1 97 ? -1.184 -3.893 13.822 1.00 95.12 97 GLU A N 1
ATOM 734 C CA . GLU A 1 97 ? -0.762 -4.812 12.770 1.00 95.12 97 GLU A CA 1
ATOM 735 C C . GLU A 1 97 ? -0.542 -4.098 11.427 1.00 95.12 97 GLU A C 1
ATOM 737 O O . GLU A 1 97 ? -1.247 -3.143 11.085 1.00 95.12 97 GLU A O 1
ATOM 742 N N . VAL A 1 98 ? 0.446 -4.570 10.660 1.00 96.81 98 VAL A N 1
ATOM 743 C CA . VAL A 1 98 ? 0.776 -4.024 9.339 1.00 96.81 98 VAL A CA 1
ATOM 744 C C . VAL A 1 98 ? -0.198 -4.557 8.294 1.00 96.81 98 VAL A C 1
ATOM 746 O O . VAL A 1 98 ? -0.436 -5.762 8.187 1.00 96.81 98 VAL A O 1
ATOM 749 N N . VAL A 1 99 ? -0.727 -3.636 7.495 1.00 97.12 99 VAL A N 1
ATOM 750 C CA . VAL A 1 99 ? -1.656 -3.897 6.396 1.00 97.12 99 VAL A CA 1
ATOM 751 C C . VAL A 1 99 ? -0.994 -3.489 5.089 1.00 97.12 99 VAL A C 1
ATOM 753 O O . VAL A 1 99 ? -0.497 -2.373 4.962 1.00 97.12 99 VAL A O 1
ATOM 756 N N . GLN A 1 100 ? -1.011 -4.369 4.100 1.00 97.06 100 GLN A N 1
ATOM 757 C CA . GLN A 1 100 ? -0.390 -4.170 2.800 1.00 97.06 100 GLN A CA 1
ATOM 758 C C . GLN A 1 100 ? -1.461 -4.042 1.717 1.00 97.06 100 GLN A C 1
ATOM 760 O O . GLN A 1 100 ? -2.359 -4.874 1.590 1.00 97.06 100 GLN A O 1
ATOM 765 N N . TYR A 1 101 ? -1.351 -2.982 0.920 1.00 95.94 101 TYR A N 1
ATOM 766 C CA . TYR A 1 101 ? -2.117 -2.794 -0.304 1.00 95.94 101 TYR A CA 1
ATOM 767 C C . TYR A 1 101 ? -1.184 -2.912 -1.505 1.00 95.94 101 TYR A C 1
ATOM 769 O O . TYR A 1 101 ? -0.279 -2.093 -1.691 1.00 95.94 101 TYR A O 1
ATOM 777 N N . GLU A 1 102 ? -1.427 -3.918 -2.335 1.00 93.44 102 GLU A N 1
ATOM 778 C CA . GLU A 1 102 ? -0.661 -4.175 -3.546 1.00 93.44 102 GLU A CA 1
ATOM 779 C C . GLU A 1 102 ? -1.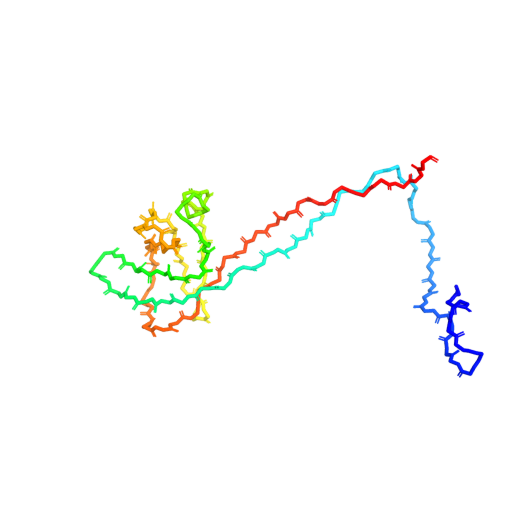436 -3.774 -4.802 1.00 93.44 102 GLU A C 1
ATOM 781 O O . GLU A 1 102 ? -2.633 -4.027 -4.935 1.00 93.44 102 GLU A O 1
ATOM 786 N N . ARG A 1 103 ? -0.728 -3.173 -5.762 1.00 91.00 103 ARG A N 1
ATOM 787 C CA . ARG A 1 103 ? -1.234 -2.968 -7.120 1.00 91.00 103 ARG A CA 1
ATOM 788 C C . ARG A 1 103 ? -0.132 -3.103 -8.161 1.00 91.00 103 ARG A C 1
ATOM 790 O O . ARG A 1 103 ? 1.016 -2.732 -7.914 1.00 91.00 103 ARG A O 1
ATOM 797 N N . LEU A 1 104 ? -0.513 -3.542 -9.353 1.00 88.25 104 LEU A N 1
ATOM 798 C CA . LEU A 1 104 ? 0.322 -3.449 -10.545 1.00 88.25 104 LEU A CA 1
ATOM 799 C C . LEU A 1 104 ? 0.076 -2.099 -11.221 1.00 88.25 104 LEU A C 1
ATOM 801 O O . LEU A 1 104 ? -1.059 -1.628 -11.303 1.00 88.25 104 LEU A O 1
ATOM 805 N N . VAL A 1 105 ? 1.153 -1.448 -11.643 1.00 87.12 105 VAL A N 1
ATOM 806 C CA . VAL A 1 105 ? 1.108 -0.222 -12.437 1.00 87.12 105 VAL A CA 1
ATOM 807 C C . VAL A 1 105 ? 1.828 -0.494 -13.743 1.00 87.12 105 VAL A C 1
ATOM 809 O O . VAL A 1 105 ? 2.994 -0.883 -13.720 1.00 87.12 105 VAL A O 1
ATOM 812 N N . GLU A 1 106 ? 1.132 -0.282 -14.852 1.00 86.19 106 GLU A N 1
ATOM 813 C CA . GLU A 1 106 ? 1.728 -0.348 -16.181 1.00 86.19 106 GLU A CA 1
ATOM 814 C C . GLU A 1 106 ? 2.677 0.839 -16.381 1.00 86.19 106 GLU A C 1
ATOM 816 O O . GLU A 1 106 ? 2.320 1.996 -16.143 1.00 86.19 106 GLU A O 1
ATOM 821 N N . GLU A 1 107 ? 3.904 0.541 -16.793 1.00 85.50 107 GLU A N 1
ATOM 822 C CA . GLU A 1 107 ? 4.904 1.507 -17.229 1.00 85.50 107 GLU A CA 1
ATOM 823 C C . GLU A 1 107 ? 5.198 1.228 -18.713 1.00 85.50 107 GLU A C 1
ATOM 825 O O . GLU A 1 107 ? 5.674 0.149 -19.078 1.00 85.50 107 GLU A O 1
ATOM 830 N N . GLU A 1 108 ? 4.860 2.190 -19.578 1.00 83.69 108 GLU A N 1
ATOM 831 C CA . GLU A 1 108 ? 5.167 2.146 -21.012 1.00 83.69 108 GLU A CA 1
ATOM 832 C C . GLU A 1 108 ? 6.570 2.710 -21.236 1.00 83.69 108 GLU A C 1
ATOM 834 O O . GLU A 1 108 ? 6.849 3.869 -20.919 1.00 83.69 108 GLU A O 1
ATOM 839 N N . TYR A 1 109 ? 7.443 1.898 -21.823 1.00 81.50 109 TYR A N 1
ATOM 840 C CA . TYR A 1 109 ? 8.756 2.326 -22.281 1.00 81.50 109 TYR A CA 1
ATOM 841 C C . TYR A 1 109 ? 8.756 2.415 -23.802 1.00 81.50 109 TYR A C 1
ATOM 843 O O . TYR A 1 109 ? 8.397 1.455 -24.486 1.00 81.50 109 TYR A O 1
ATOM 851 N N . ARG A 1 110 ? 9.170 3.575 -24.321 1.00 77.94 110 ARG A N 1
ATOM 852 C CA . ARG A 1 110 ? 9.413 3.802 -25.749 1.00 77.94 110 ARG A CA 1
ATOM 853 C C . ARG A 1 110 ? 10.909 3.857 -25.994 1.00 77.94 110 ARG A C 1
ATOM 855 O O . ARG A 1 110 ? 11.623 4.536 -25.255 1.00 77.94 110 ARG A O 1
ATOM 862 N N . PHE A 1 111 ? 11.364 3.160 -27.025 1.00 75.06 111 PHE A N 1
ATOM 863 C CA . PHE A 1 111 ? 12.767 3.133 -27.418 1.00 75.06 111 PHE A CA 1
ATOM 864 C C . PHE A 1 111 ? 12.907 3.729 -28.820 1.00 75.06 111 PHE A C 1
ATOM 866 O O . PHE A 1 111 ? 12.212 3.307 -29.737 1.00 75.06 111 PHE A O 1
ATOM 873 N N . GLY A 1 112 ? 13.809 4.704 -28.972 1.00 62.97 112 GLY A N 1
ATOM 874 C CA . GLY A 1 112 ? 14.000 5.456 -30.216 1.00 62.97 112 GLY A CA 1
ATOM 875 C C . GLY A 1 112 ? 13.179 6.748 -30.251 1.00 62.97 112 GLY A C 1
ATOM 876 O O . GLY A 1 112 ? 11.960 6.734 -30.089 1.00 62.97 112 GLY A O 1
ATOM 877 N N . SER A 1 113 ? 13.881 7.865 -30.425 1.00 52.81 113 SER A N 1
ATOM 878 C CA . SER A 1 113 ? 13.348 9.187 -30.776 1.00 52.81 113 SER A CA 1
ATOM 879 C C . SER A 1 113 ? 13.735 9.509 -32.206 1.00 52.81 113 SER A C 1
ATOM 881 O O . SER A 1 113 ? 14.926 9.252 -32.505 1.00 52.81 113 SER A O 1
#

Sequence (113 aa):
LRTDLSPSQMRIIGSGSITEITEKIILNKRKMREGKVQRIRDGDVLVEGLASSKSVAESIVRRQVTTTSGAVGIIRAPFGTRGVVSVEFDNLVKQDEVVQYERLVEEEYRFGS

Foldseek 3Di:
DQPVDDPPDDRQPDDDDDPDDDQKDKDWDKDKWKWWFADDDPFWTKIARRDQWQVRLVVQAQAWKAWPVGWIWGFHHADPTRSITIIGTPDDDDHGTMIMGIDIDIDMDGDDD

Secondary structure (DSSP, 8-state):
--TTS-TTS-------------SEEEEEEEEEEEEEEEEE-SS-EEEESS-SSHHHHHHTTT-EEEETT--EEEEEEEETTTTEEEEEESS---TT-EEEEEEEEEEEEE---